Protein AF-A0ABC8UJ49-F1 (afdb_monomer)

Solvent-accessible surface area (backbone atoms only — not comparable to full-atom values): 6609 Å² total; per-residue (Å²): 115,63,68,59,54,50,50,66,50,50,53,55,45,41,36,71,77,65,65,44,86,63,62,79,83,88,86,78,93,83,82,81,67,85,88,61,92,76,86,87,87,86,86,75,95,72,53,74,66,54,50,51,61,66,67,46,89,63,88,58,92,81,52,98,53,86,68,94,71,91,74,73,57,58,84,63,100,62,86,76,73,79,80,84,68,80,78,81,83,79,130

Structure (mmCIF, N/CA/C/O backbone):
data_AF-A0ABC8UJ49-F1
#
_entry.id   AF-A0AB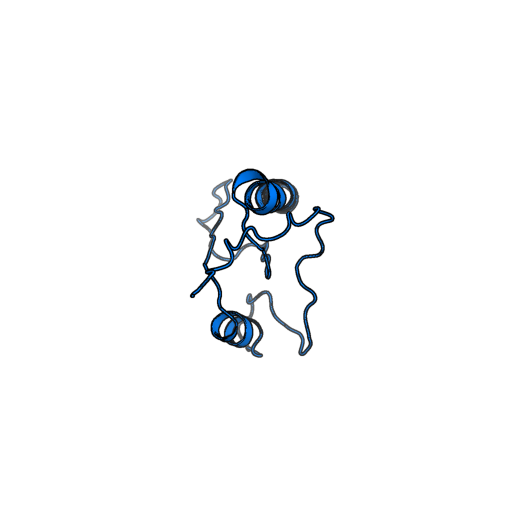C8UJ49-F1
#
loop_
_atom_site.group_PDB
_atom_site.id
_atom_site.type_symbol
_atom_site.label_atom_id
_atom_site.label_alt_id
_atom_site.label_comp_id
_atom_site.label_asym_id
_atom_site.label_entity_id
_atom_site.label_seq_id
_atom_site.pdbx_PDB_ins_code
_atom_site.Cartn_x
_atom_site.Cartn_y
_atom_site.Cartn_z
_atom_site.occupancy
_atom_site.B_iso_or_equiv
_atom_site.auth_seq_id
_atom_site.auth_comp_id
_atom_site.auth_asym_id
_atom_site.auth_atom_id
_atom_site.pdbx_PDB_model_num
ATOM 1 N N . MET A 1 1 ? 8.226 2.195 13.368 1.00 82.44 1 MET A N 1
ATOM 2 C CA . MET A 1 1 ? 7.146 1.537 14.152 1.00 82.44 1 MET A CA 1
ATOM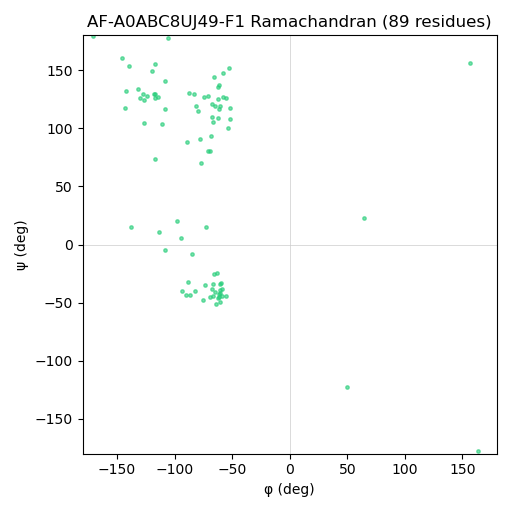 3 C C . MET A 1 1 ? 5.774 2.113 13.787 1.00 82.44 1 MET A C 1
ATOM 5 O O . MET A 1 1 ? 4.806 1.385 13.607 1.00 82.44 1 MET A O 1
ATOM 9 N N . GLU A 1 2 ? 5.727 3.421 13.600 1.00 94.69 2 GLU A N 1
ATOM 10 C CA . GLU A 1 2 ? 4.615 4.303 13.266 1.00 94.69 2 GLU A CA 1
ATOM 11 C C . GLU A 1 2 ? 3.875 3.877 11.993 1.00 94.69 2 GLU A C 1
ATOM 13 O O . GLU A 1 2 ? 2.652 3.803 12.006 1.00 94.69 2 GLU A O 1
ATOM 18 N N . LEU A 1 3 ? 4.593 3.504 10.925 1.00 92.31 3 LEU A N 1
ATOM 19 C CA . LEU A 1 3 ? 3.971 3.034 9.678 1.00 92.31 3 LEU A CA 1
ATOM 20 C C . LEU A 1 3 ? 3.121 1.768 9.873 1.00 92.31 3 LEU A C 1
ATOM 22 O O . LEU A 1 3 ? 2.078 1.626 9.242 1.00 92.31 3 LEU A O 1
ATOM 26 N N . MET A 1 4 ? 3.523 0.867 10.777 1.00 90.44 4 MET A N 1
ATOM 27 C CA . MET A 1 4 ? 2.739 -0.335 11.083 1.00 90.44 4 MET A CA 1
ATOM 28 C C . MET A 1 4 ? 1.491 -0.005 11.902 1.00 90.44 4 MET A C 1
ATOM 30 O O . MET A 1 4 ? 0.447 -0.613 11.688 1.00 90.44 4 MET A O 1
ATOM 34 N N . ILE A 1 5 ? 1.572 0.984 12.797 1.00 93.81 5 ILE A N 1
ATOM 35 C CA . ILE A 1 5 ? 0.412 1.490 13.543 1.00 93.81 5 ILE A CA 1
ATOM 36 C C . ILE A 1 5 ? -0.569 2.176 12.583 1.00 93.81 5 ILE A C 1
ATOM 38 O O . ILE A 1 5 ? -1.770 1.921 12.651 1.00 93.81 5 ILE A O 1
ATOM 42 N N . ALA A 1 6 ? -0.062 3.007 11.667 1.00 94.06 6 ALA A N 1
ATOM 43 C CA . ALA A 1 6 ? -0.867 3.678 10.652 1.00 94.06 6 ALA A CA 1
ATOM 44 C C . ALA A 1 6 ? -1.576 2.663 9.743 1.00 94.06 6 ALA A C 1
ATOM 46 O O . ALA A 1 6 ? -2.796 2.723 9.610 1.00 94.06 6 ALA A O 1
ATOM 47 N N . ALA A 1 7 ? -0.851 1.678 9.201 1.00 92.19 7 ALA A N 1
ATOM 48 C CA . ALA A 1 7 ? -1.437 0.607 8.394 1.00 92.19 7 ALA A CA 1
ATOM 49 C C . ALA A 1 7 ? -2.459 -0.228 9.189 1.00 92.19 7 ALA A C 1
ATOM 51 O O . ALA A 1 7 ? -3.547 -0.514 8.691 1.00 92.19 7 ALA A O 1
ATOM 52 N N . GLY A 1 8 ? -2.140 -0.563 10.445 1.00 91.00 8 GLY A N 1
ATOM 53 C CA . GLY A 1 8 ? -3.018 -1.317 11.340 1.00 91.00 8 GLY A CA 1
ATOM 54 C C . GLY A 1 8 ? -4.327 -0.603 11.685 1.00 91.00 8 GLY A C 1
ATOM 55 O O . GLY A 1 8 ? -5.305 -1.276 11.990 1.00 91.00 8 GLY A O 1
ATOM 56 N N . LYS A 1 9 ? -4.375 0.734 11.604 1.00 94.06 9 LYS A N 1
ATOM 57 C CA . LYS A 1 9 ? -5.615 1.518 11.743 1.00 94.06 9 LYS A CA 1
ATOM 58 C C . LYS A 1 9 ? -6.323 1.753 10.410 1.00 94.06 9 LYS A C 1
ATOM 60 O O . LYS A 1 9 ? -7.537 1.598 10.338 1.00 94.06 9 LYS A O 1
ATOM 65 N N . ALA A 1 10 ? -5.576 2.100 9.366 1.00 93.81 10 ALA A N 1
ATOM 66 C CA . ALA A 1 10 ? -6.143 2.462 8.072 1.00 93.81 10 ALA A CA 1
ATOM 67 C C . ALA A 1 10 ? -6.874 1.289 7.405 1.00 93.81 10 ALA A C 1
ATOM 69 O O . ALA A 1 10 ? -7.952 1.479 6.851 1.00 93.81 10 ALA A O 1
ATOM 70 N N . VAL A 1 11 ? -6.327 0.068 7.478 1.00 92.25 11 VAL A N 1
ATOM 71 C CA . VAL A 1 11 ? -6.942 -1.098 6.822 1.00 92.25 11 VAL A CA 1
ATOM 72 C C . VAL A 1 11 ? -8.319 -1.437 7.418 1.00 92.25 11 VAL A C 1
ATOM 74 O O . VAL A 1 11 ? -9.274 -1.497 6.643 1.00 92.25 11 VAL A O 1
ATOM 77 N N . PRO A 1 12 ? -8.492 -1.574 8.751 1.00 91.94 12 PRO A N 1
ATOM 78 C CA . PRO A 1 12 ? -9.818 -1.766 9.337 1.00 91.94 12 PRO A CA 1
ATOM 79 C C . PRO A 1 12 ? -10.804 -0.637 9.035 1.00 91.94 12 PRO A C 1
ATOM 81 O O . PRO A 1 12 ? -11.967 -0.928 8.785 1.00 91.94 12 PRO A O 1
ATOM 84 N N . GLN A 1 13 ? -10.367 0.628 9.016 1.00 93.44 13 GLN A N 1
ATOM 85 C CA . GLN A 1 13 ? -11.244 1.752 8.656 1.00 93.44 13 GLN A CA 1
ATOM 86 C C . GLN A 1 13 ? -11.747 1.632 7.212 1.00 93.44 13 GLN A C 1
ATOM 88 O O . GLN A 1 13 ? -12.946 1.732 6.961 1.00 93.44 13 GLN A O 1
ATOM 93 N N . LEU A 1 14 ? -10.860 1.319 6.261 1.00 91.88 14 LEU A N 1
ATOM 94 C CA . LEU A 1 14 ? -11.242 1.072 4.866 1.00 91.88 14 LEU A CA 1
ATOM 95 C C . LEU A 1 14 ? -12.218 -0.108 4.730 1.00 91.88 14 LEU A C 1
ATOM 97 O O . LEU A 1 14 ? -13.163 -0.037 3.947 1.00 91.88 14 LEU A O 1
ATOM 101 N N . GLN A 1 15 ? -12.023 -1.175 5.504 1.00 90.62 15 GLN A N 1
ATOM 102 C CA . GLN A 1 15 ? -12.876 -2.362 5.438 1.00 90.62 15 GLN A CA 1
ATOM 103 C C . GLN A 1 15 ? -14.243 -2.160 6.107 1.00 90.62 15 GLN A C 1
ATOM 105 O O . GLN A 1 15 ? -15.264 -2.511 5.522 1.00 90.62 15 GLN A O 1
ATOM 110 N N . LEU A 1 16 ? -14.275 -1.610 7.323 1.00 90.25 16 LEU A N 1
ATOM 111 C CA . LEU A 1 16 ? -15.483 -1.521 8.150 1.00 90.25 16 LEU A CA 1
ATOM 112 C C . LEU A 1 16 ? -16.312 -0.272 7.858 1.00 90.25 16 LEU A C 1
ATOM 114 O O . LEU A 1 16 ? -17.534 -0.360 7.776 1.00 90.25 16 LEU A O 1
ATOM 118 N N . GLU A 1 17 ? -15.665 0.883 7.711 1.00 92.75 17 GLU A N 1
ATOM 119 C CA . GLU A 1 17 ? -16.362 2.167 7.553 1.00 92.75 17 GLU A CA 1
ATOM 120 C C . GLU A 1 17 ? -16.662 2.463 6.081 1.00 92.75 17 GLU A C 1
ATOM 122 O O . GLU A 1 17 ? -17.689 3.060 5.761 1.00 92.75 17 GLU A O 1
ATOM 127 N N . HIS A 1 18 ? -15.791 2.008 5.173 1.00 90.75 18 HIS A N 1
ATOM 128 C CA . HIS A 1 18 ? -15.929 2.245 3.734 1.00 90.75 18 HIS A CA 1
ATOM 129 C C . HIS A 1 18 ? -16.332 1.001 2.927 1.00 90.75 18 HIS A C 1
ATOM 131 O O . HIS A 1 18 ? -16.571 1.117 1.725 1.00 90.75 18 HIS A O 1
ATOM 137 N N . GLY A 1 19 ? -16.429 -0.179 3.554 1.00 88.69 19 GLY A N 1
ATOM 138 C CA . GLY A 1 19 ? -16.874 -1.412 2.893 1.00 88.69 19 GLY A CA 1
ATOM 139 C C . GLY A 1 19 ? -15.937 -1.910 1.786 1.00 88.69 19 GLY A C 1
ATOM 140 O O . GLY A 1 19 ? -16.383 -2.606 0.873 1.00 88.69 19 GLY A O 1
ATOM 141 N N . LEU A 1 20 ? -14.656 -1.529 1.817 1.00 89.44 20 LEU A N 1
ATOM 142 C CA . LEU A 1 20 ? -13.689 -1.880 0.778 1.00 89.44 20 LEU A CA 1
ATOM 143 C C . LEU A 1 20 ? -13.029 -3.229 1.075 1.00 89.44 20 LEU A C 1
ATOM 145 O O . LEU A 1 20 ? -12.484 -3.449 2.155 1.00 89.44 20 LEU A O 1
ATOM 149 N N . ALA A 1 21 ? -13.006 -4.120 0.084 1.00 89.38 21 ALA A N 1
ATOM 150 C CA . ALA A 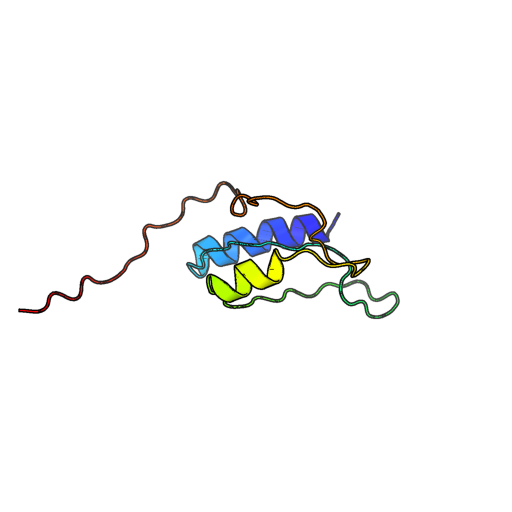1 21 ? -12.159 -5.307 0.127 1.00 89.38 21 ALA A CA 1
ATOM 151 C C . ALA A 1 21 ? -10.697 -4.900 -0.123 1.00 89.38 21 ALA A C 1
ATOM 153 O O . ALA A 1 21 ? -10.396 -4.212 -1.096 1.00 89.38 21 ALA A O 1
ATOM 154 N N . VAL A 1 22 ? -9.793 -5.301 0.774 1.00 88.81 22 VAL A N 1
ATOM 155 C CA . VAL A 1 22 ? -8.366 -4.958 0.701 1.00 88.81 22 VAL A CA 1
ATOM 156 C C . VAL A 1 22 ? -7.561 -6.216 0.381 1.00 88.81 22 VAL A C 1
ATOM 158 O O . VAL A 1 22 ? -7.323 -7.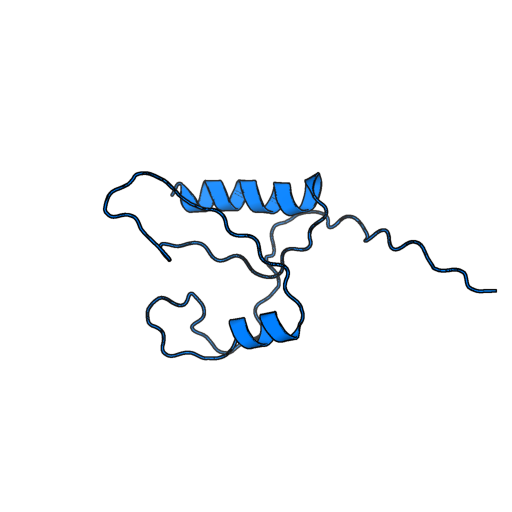048 1.255 1.00 88.81 22 VAL A O 1
ATOM 161 N N . ASP A 1 23 ? -7.122 -6.348 -0.871 1.00 88.88 23 ASP A N 1
ATOM 162 C CA . ASP A 1 23 ? -6.365 -7.518 -1.344 1.00 88.88 23 ASP A CA 1
ATOM 163 C C . ASP A 1 23 ? -4.867 -7.448 -1.024 1.00 88.88 23 ASP A C 1
ATOM 165 O O . ASP A 1 23 ? -4.232 -8.447 -0.663 1.00 88.88 23 ASP A O 1
ATOM 169 N N . ARG A 1 24 ? -4.281 -6.254 -1.170 1.00 87.19 24 ARG A N 1
ATOM 170 C CA . ARG A 1 24 ? -2.840 -6.006 -1.044 1.00 87.19 24 ARG A CA 1
ATOM 171 C C . ARG A 1 24 ? -2.597 -4.802 -0.140 1.00 87.19 24 ARG A C 1
ATOM 173 O O . ARG A 1 24 ? -3.225 -3.761 -0.294 1.00 87.19 24 ARG A O 1
ATOM 180 N N . VAL A 1 25 ? -1.652 -4.952 0.786 1.00 90.31 25 VAL A N 1
ATOM 181 C CA . VAL A 1 25 ? -1.165 -3.873 1.652 1.00 90.31 25 VAL A CA 1
ATOM 182 C C . VAL A 1 25 ? 0.349 -3.823 1.523 1.00 90.31 25 VAL A C 1
ATOM 184 O O . VAL A 1 25 ? 1.031 -4.825 1.752 1.00 90.31 25 VAL A O 1
ATOM 187 N N . TYR A 1 26 ? 0.863 -2.654 1.156 1.00 90.62 26 TYR A N 1
ATOM 188 C CA . TYR A 1 26 ? 2.289 -2.380 1.068 1.00 90.62 26 TYR A CA 1
ATOM 189 C C . TYR A 1 26 ? 2.644 -1.297 2.080 1.00 90.62 26 TYR A C 1
ATOM 191 O O . TYR A 1 26 ? 2.061 -0.216 2.068 1.00 90.62 26 TYR A O 1
ATOM 199 N N . THR A 1 27 ? 3.620 -1.586 2.936 1.00 90.62 27 THR A N 1
ATOM 200 C CA . THR A 1 27 ? 4.089 -0.658 3.967 1.00 90.62 27 THR A CA 1
ATOM 201 C C . THR A 1 27 ? 5.602 -0.568 3.883 1.00 90.62 27 THR A 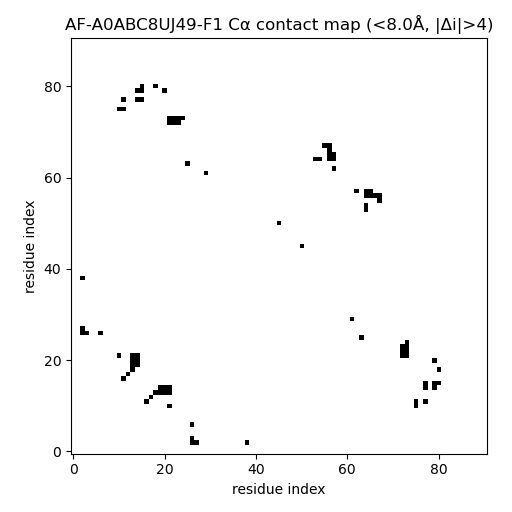C 1
ATOM 203 O O . THR A 1 27 ? 6.283 -1.591 3.921 1.00 90.62 27 THR A O 1
ATOM 206 N N . GLY A 1 28 ? 6.129 0.647 3.764 1.00 90.38 28 GLY A N 1
ATOM 207 C CA . GLY A 1 28 ? 7.559 0.890 3.623 1.00 90.38 28 GLY A CA 1
ATOM 208 C C . GLY A 1 28 ? 7.852 2.295 3.110 1.00 90.38 28 GLY A C 1
ATOM 209 O O . GLY A 1 28 ? 6.943 3.099 2.899 1.00 90.38 28 GLY A O 1
ATOM 210 N N . SER A 1 29 ? 9.133 2.579 2.902 1.00 91.00 29 SER A N 1
ATOM 211 C CA . SER A 1 29 ? 9.603 3.846 2.342 1.00 91.00 29 SER A CA 1
ATOM 212 C C . SER A 1 29 ? 9.656 3.752 0.818 1.00 91.00 29 SER A C 1
ATOM 214 O O . SER A 1 29 ? 10.677 3.365 0.258 1.00 91.00 29 SER A O 1
ATOM 216 N N . PHE A 1 30 ? 8.544 4.070 0.152 1.00 91.25 30 PHE A N 1
ATOM 217 C CA . PHE A 1 30 ? 8.445 4.009 -1.315 1.00 91.25 30 PHE A CA 1
ATOM 218 C C . PHE A 1 30 ? 8.761 5.346 -1.996 1.00 91.25 30 PHE A C 1
ATOM 220 O O . PHE A 1 30 ? 9.427 5.373 -3.025 1.00 91.25 30 PHE A O 1
ATOM 227 N N . MET A 1 31 ? 8.301 6.455 -1.413 1.00 91.44 31 MET A N 1
ATOM 228 C CA . MET A 1 31 ? 8.551 7.815 -1.892 1.00 91.44 31 MET A CA 1
ATOM 229 C C . MET A 1 31 ? 8.733 8.725 -0.675 1.00 91.44 31 MET A C 1
ATOM 231 O O . MET A 1 31 ? 7.824 8.839 0.146 1.00 91.44 31 MET A O 1
ATOM 235 N N . THR A 1 32 ? 9.918 9.318 -0.524 1.00 92.25 32 THR A N 1
ATOM 236 C CA . THR A 1 32 ? 10.298 10.114 0.654 1.00 92.25 32 THR A CA 1
ATOM 237 C C . THR A 1 32 ? 10.579 11.569 0.281 1.00 92.25 32 THR A C 1
ATOM 239 O O . THR A 1 32 ? 10.940 11.873 -0.855 1.00 92.25 32 THR A O 1
ATOM 242 N N . SER A 1 33 ? 10.430 12.470 1.254 1.00 92.56 33 SER A N 1
ATOM 243 C CA . SER A 1 33 ? 10.730 13.901 1.119 1.00 92.56 33 SER A CA 1
ATOM 244 C C . SER A 1 33 ? 11.864 14.275 2.071 1.00 92.56 33 SER A C 1
ATOM 246 O O . SER A 1 33 ? 11.623 14.894 3.107 1.00 92.56 33 SER A O 1
ATOM 248 N N . LEU A 1 34 ? 13.090 13.860 1.732 1.00 91.75 34 LEU A N 1
ATOM 249 C CA . LEU A 1 34 ? 14.275 14.002 2.593 1.00 91.75 34 LEU A CA 1
ATOM 250 C C . LEU A 1 34 ? 13.977 13.486 4.017 1.00 91.75 34 LEU A C 1
ATOM 252 O O . LEU A 1 34 ? 13.533 12.348 4.166 1.00 91.75 34 LEU A O 1
ATOM 256 N N . ASP A 1 35 ? 14.158 14.337 5.028 1.00 89.62 35 ASP A N 1
ATOM 257 C CA . ASP A 1 35 ? 14.012 14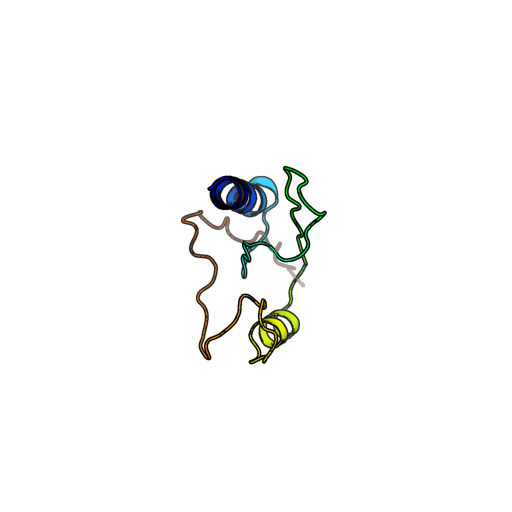.020 6.452 1.00 89.62 35 ASP A CA 1
ATOM 258 C C . ASP A 1 35 ? 12.643 14.427 7.031 1.00 89.62 35 ASP A C 1
ATOM 260 O O . ASP A 1 35 ? 12.492 14.607 8.242 1.00 89.62 35 ASP A O 1
ATOM 264 N N . MET A 1 36 ? 11.623 14.617 6.186 1.00 92.44 36 MET A N 1
ATOM 265 C CA . MET A 1 36 ? 10.281 14.960 6.658 1.00 92.44 36 MET A CA 1
ATOM 266 C C . MET A 1 36 ? 9.702 13.847 7.546 1.00 92.44 36 MET A C 1
ATOM 268 O O . MET A 1 36 ? 9.539 12.705 7.117 1.00 92.44 36 MET A O 1
ATOM 272 N N . ALA A 1 37 ? 9.285 14.209 8.761 1.00 90.88 37 ALA A N 1
ATOM 273 C CA . ALA A 1 37 ? 8.524 13.329 9.639 1.00 90.88 37 ALA A CA 1
ATOM 274 C C . ALA A 1 37 ? 7.052 13.273 9.194 1.00 90.88 37 ALA A C 1
ATOM 276 O O . ALA A 1 37 ? 6.224 14.080 9.615 1.00 90.88 37 ALA A O 1
ATOM 277 N N . GLY A 1 38 ? 6.721 12.320 8.324 1.00 92.56 38 GLY A N 1
ATOM 278 C CA . GLY A 1 38 ? 5.350 12.092 7.878 1.00 92.56 38 GLY A CA 1
ATOM 279 C C . GLY A 1 38 ? 5.195 10.816 7.061 1.00 92.56 38 GLY A C 1
ATOM 280 O O . GLY A 1 38 ? 6.153 10.083 6.824 1.00 92.56 38 GLY A O 1
ATOM 281 N N . PHE A 1 39 ? 3.965 10.544 6.639 1.00 94.69 39 PHE A N 1
ATOM 282 C CA . PHE A 1 39 ? 3.634 9.422 5.767 1.00 94.69 39 PHE A CA 1
ATOM 283 C C . PHE A 1 39 ? 2.489 9.809 4.832 1.00 94.69 39 PHE A C 1
ATOM 285 O O . PHE A 1 39 ? 1.735 10.743 5.103 1.00 94.69 39 PHE A O 1
ATOM 292 N N . SER A 1 40 ? 2.344 9.067 3.740 1.00 95.12 40 SER A N 1
ATOM 293 C CA . SER A 1 40 ? 1.198 9.153 2.841 1.00 95.12 40 SER A CA 1
ATOM 294 C C . SER A 1 40 ? 0.487 7.802 2.782 1.00 95.12 40 SER A C 1
ATOM 296 O O . SER A 1 40 ? 1.102 6.749 2.952 1.00 95.12 40 SER A O 1
ATOM 298 N N . ILE A 1 41 ? -0.827 7.834 2.561 1.00 94.31 41 ILE A N 1
ATOM 299 C CA . ILE A 1 41 ? -1.637 6.644 2.287 1.00 94.31 41 ILE A CA 1
ATOM 300 C C . ILE A 1 41 ? -2.153 6.779 0.860 1.00 94.31 41 ILE A C 1
ATOM 302 O O . ILE A 1 41 ? -2.746 7.794 0.507 1.00 94.31 41 ILE A O 1
ATOM 306 N N . SER A 1 42 ? -1.918 5.753 0.047 1.00 94.50 42 SER A N 1
ATOM 307 C CA . SER A 1 42 ? -2.437 5.659 -1.317 1.00 94.50 42 SER A CA 1
ATOM 308 C C . SER A 1 42 ? -3.376 4.465 -1.412 1.00 94.50 42 SER A C 1
ATOM 310 O O . SER A 1 42 ? -3.015 3.362 -1.004 1.00 94.50 42 SER A O 1
ATOM 312 N N . VAL A 1 43 ? -4.573 4.686 -1.952 1.00 93.94 43 VAL A N 1
ATOM 313 C CA . VAL A 1 43 ? -5.582 3.645 -2.181 1.00 93.94 43 VAL A CA 1
ATOM 314 C C . VAL A 1 43 ? -5.844 3.563 -3.679 1.00 93.94 43 VAL A C 1
ATOM 316 O O . VAL A 1 43 ? -6.090 4.581 -4.323 1.00 93.94 43 VAL A O 1
ATOM 319 N N . MET A 1 44 ? -5.787 2.355 -4.236 1.00 94.31 44 MET A N 1
ATOM 320 C CA . MET A 1 44 ? -6.004 2.105 -5.659 1.00 94.31 44 MET A CA 1
ATOM 321 C C . MET A 1 44 ? -7.065 1.023 -5.826 1.00 94.31 44 MET A C 1
ATOM 323 O O . MET A 1 44 ? -6.952 -0.052 -5.240 1.00 94.31 44 MET A O 1
ATOM 327 N N . LYS A 1 45 ? -8.077 1.292 -6.656 1.00 93.81 45 LYS A N 1
ATOM 328 C CA . LYS A 1 45 ? -8.998 0.249 -7.110 1.00 93.81 45 LYS A CA 1
ATOM 329 C C . LYS A 1 45 ? -8.207 -0.749 -7.955 1.00 93.81 45 LYS A C 1
ATOM 331 O O . LYS A 1 45 ? -7.664 -0.372 -8.989 1.00 93.81 45 LYS A O 1
ATOM 336 N N . ALA A 1 46 ? -8.172 -2.000 -7.520 1.00 90.00 46 ALA A N 1
ATOM 337 C CA . ALA A 1 46 ? -7.532 -3.081 -8.250 1.00 90.00 46 ALA A CA 1
ATOM 338 C C . ALA A 1 46 ? -8.590 -4.021 -8.834 1.00 90.00 46 ALA A C 1
ATOM 340 O O . ALA A 1 46 ? -9.603 -4.312 -8.198 1.00 90.00 46 ALA A O 1
ATOM 341 N N . ASP A 1 47 ? -8.345 -4.483 -10.053 1.00 91.75 47 ASP A N 1
ATOM 342 C CA . ASP A 1 47 ? -8.988 -5.662 -10.615 1.00 91.75 47 ASP A CA 1
ATOM 343 C C . ASP A 1 47 ? -7.992 -6.832 -10.629 1.00 91.75 47 ASP A C 1
ATOM 345 O O . ASP A 1 47 ? -6.826 -6.696 -10.245 1.00 91.75 47 ASP A O 1
ATOM 349 N N . GLN A 1 48 ? -8.445 -8.000 -11.080 1.00 89.19 48 GLN A N 1
ATOM 350 C CA . GLN A 1 48 ? -7.602 -9.192 -11.118 1.00 89.19 48 GLN A CA 1
ATOM 351 C C . GLN A 1 48 ? -6.350 -9.007 -11.993 1.00 89.19 48 GLN A C 1
ATOM 353 O O . GLN A 1 48 ? -5.298 -9.554 -11.660 1.00 89.19 48 GLN A O 1
ATOM 358 N N . THR A 1 49 ? -6.451 -8.229 -13.073 1.00 93.06 49 THR A N 1
ATOM 359 C CA . THR A 1 49 ? -5.351 -7.948 -14.007 1.00 93.06 49 THR A CA 1
ATOM 360 C C . THR A 1 49 ? -4.284 -7.080 -13.345 1.00 93.06 49 THR A C 1
ATOM 362 O O . THR A 1 49 ? -3.094 -7.381 -13.422 1.00 93.06 49 THR A O 1
ATOM 365 N N . ILE A 1 50 ? -4.698 -6.030 -12.633 1.00 92.12 50 ILE A N 1
ATOM 366 C CA . ILE A 1 50 ? -3.804 -5.163 -11.862 1.00 92.12 50 ILE A CA 1
ATOM 367 C C . ILE A 1 50 ? -3.102 -5.972 -10.773 1.00 92.12 50 ILE A C 1
ATOM 369 O O . ILE A 1 50 ? -1.889 -5.852 -10.626 1.00 92.12 50 ILE A O 1
ATOM 373 N N . LEU A 1 51 ? -3.828 -6.826 -10.046 1.00 89.38 51 LEU A N 1
ATOM 374 C CA . LEU A 1 51 ? -3.226 -7.692 -9.027 1.00 89.38 51 LEU A CA 1
ATOM 375 C C . LEU A 1 51 ? -2.158 -8.615 -9.633 1.00 89.38 51 LEU A C 1
ATOM 377 O O . LEU A 1 51 ? -1.059 -8.697 -9.094 1.00 89.38 51 LEU A O 1
ATOM 381 N N . GLN A 1 52 ? -2.435 -9.226 -10.789 1.00 89.12 52 GLN A N 1
ATOM 382 C CA . GLN A 1 52 ? -1.457 -10.054 -11.504 1.00 89.12 52 GLN A CA 1
ATOM 383 C C . GLN A 1 52 ? -0.205 -9.266 -11.906 1.00 89.12 52 GLN A C 1
ATOM 385 O O . GLN A 1 52 ? 0.904 -9.766 -11.741 1.00 89.12 52 GLN A O 1
ATOM 390 N N . HIS A 1 53 ? -0.357 -8.032 -12.393 1.00 89.62 53 HIS A N 1
ATOM 391 C CA . HIS A 1 53 ? 0.788 -7.183 -12.725 1.00 89.62 53 HIS A CA 1
ATOM 392 C C . HIS A 1 53 ? 1.590 -6.756 -11.491 1.00 89.62 53 HIS A C 1
ATOM 394 O O . HIS A 1 53 ? 2.815 -6.701 -11.556 1.00 89.62 53 HIS A O 1
ATOM 400 N N . LEU A 1 54 ? 0.925 -6.468 -10.368 1.00 89.50 54 LEU A N 1
ATOM 401 C CA . LEU A 1 54 ? 1.598 -6.117 -9.114 1.00 89.50 54 LEU A CA 1
ATOM 402 C C . LEU A 1 54 ? 2.391 -7.296 -8.533 1.00 89.50 54 LEU A C 1
ATOM 404 O O . LEU A 1 54 ? 3.444 -7.084 -7.927 1.00 89.50 54 LEU A O 1
ATOM 408 N N . ASP A 1 55 ? 1.888 -8.517 -8.719 1.00 87.12 55 ASP A N 1
ATOM 409 C CA . ASP A 1 55 ? 2.511 -9.753 -8.244 1.00 87.12 55 ASP A CA 1
ATOM 410 C C . ASP A 1 55 ? 3.576 -10.315 -9.205 1.00 87.12 55 ASP A C 1
ATOM 412 O O . ASP A 1 55 ? 4.283 -11.258 -8.850 1.00 87.12 55 ASP A O 1
ATOM 416 N N . ALA A 1 56 ? 3.708 -9.753 -10.410 1.00 88.38 56 ALA A N 1
ATOM 417 C CA . ALA A 1 56 ? 4.660 -10.229 -11.405 1.00 88.38 56 ALA A CA 1
ATOM 418 C C . ALA A 1 56 ? 6.118 -10.026 -10.937 1.00 88.38 56 ALA A C 1
ATOM 420 O O . ALA A 1 56 ? 6.439 -9.010 -10.307 1.00 88.38 56 ALA A O 1
ATOM 421 N N . PRO A 1 57 ? 7.032 -10.959 -11.264 1.00 86.19 57 PRO A N 1
ATOM 422 C CA . PRO A 1 57 ? 8.425 -10.861 -10.851 1.00 86.19 57 PRO A CA 1
ATOM 423 C C . PRO A 1 57 ? 9.089 -9.617 -11.448 1.00 86.19 57 PRO A C 1
ATOM 425 O O . PRO A 1 57 ? 8.972 -9.328 -12.641 1.00 86.19 57 PRO A O 1
ATOM 428 N N . THR A 1 58 ? 9.840 -8.894 -10.619 1.00 86.44 58 THR A N 1
ATOM 429 C CA . THR A 1 58 ? 10.559 -7.686 -11.028 1.00 86.44 58 THR A CA 1
ATOM 430 C C . THR A 1 58 ? 11.946 -7.625 -10.404 1.00 86.44 58 THR A C 1
ATOM 432 O O . THR A 1 58 ? 12.204 -8.182 -9.341 1.00 86.44 58 THR A O 1
ATOM 435 N N . LYS A 1 59 ? 12.854 -6.923 -11.082 1.00 88.50 59 LYS A N 1
ATOM 436 C CA . LYS A 1 59 ? 14.216 -6.642 -10.604 1.00 88.50 59 LYS A CA 1
ATOM 437 C C . LYS A 1 59 ? 14.315 -5.290 -9.888 1.00 88.50 59 LYS A C 1
ATOM 439 O O . LYS A 1 59 ? 15.417 -4.844 -9.580 1.00 88.50 59 LYS A O 1
ATOM 444 N N . ALA A 1 60 ? 13.189 -4.607 -9.675 1.00 88.94 60 ALA A N 1
ATOM 445 C CA . ALA A 1 60 ? 13.159 -3.310 -9.015 1.00 88.94 60 ALA A CA 1
ATOM 446 C C . ALA A 1 60 ? 13.559 -3.453 -7.528 1.00 88.94 60 ALA A C 1
ATOM 448 O O . ALA A 1 60 ? 12.880 -4.161 -6.786 1.00 88.94 60 ALA A O 1
ATOM 449 N N . PRO A 1 61 ? 14.625 -2.772 -7.066 1.00 85.19 61 PRO A N 1
ATOM 450 C CA . PRO A 1 61 ? 15.283 -3.070 -5.788 1.00 85.19 61 PRO A CA 1
ATOM 451 C C . PRO A 1 61 ? 14.426 -2.800 -4.544 1.00 85.19 61 PRO A C 1
ATOM 453 O O . PRO A 1 61 ? 14.645 -3.414 -3.507 1.00 85.19 61 PRO A O 1
ATOM 456 N N . TYR A 1 62 ? 13.454 -1.892 -4.643 1.00 87.12 62 TYR A N 1
ATOM 457 C CA . TYR A 1 62 ? 12.578 -1.500 -3.533 1.00 87.12 62 TYR A CA 1
ATOM 458 C C . TYR A 1 62 ? 11.118 -1.900 -3.754 1.00 87.12 62 TYR A C 1
ATOM 460 O O . TYR A 1 62 ? 10.234 -1.465 -3.013 1.00 87.12 62 TYR A O 1
ATOM 468 N N . TRP A 1 63 ? 10.843 -2.724 -4.769 1.00 90.00 63 TRP A N 1
ATOM 469 C CA . TRP A 1 63 ? 9.502 -3.258 -4.942 1.00 90.00 63 TRP A CA 1
ATOM 470 C C . TRP A 1 63 ? 9.230 -4.277 -3.828 1.00 90.00 63 TRP A C 1
ATOM 472 O O . TRP A 1 63 ? 10.026 -5.193 -3.631 1.00 90.00 63 TRP A O 1
ATOM 482 N N . PRO A 1 64 ? 8.118 -4.157 -3.083 1.00 82.06 64 PRO A N 1
ATOM 483 C CA . PRO A 1 64 ? 7.835 -4.994 -1.913 1.00 82.06 64 PRO A CA 1
ATOM 484 C C . PRO A 1 64 ? 7.442 -6.439 -2.278 1.00 82.06 64 PRO A C 1
ATOM 486 O O . PRO A 1 64 ? 6.864 -7.159 -1.458 1.00 82.06 64 PRO A O 1
ATOM 489 N N . VAL A 1 65 ? 7.687 -6.855 -3.521 1.00 69.25 65 VAL A N 1
ATOM 490 C CA . VAL A 1 65 ? 7.241 -8.114 -4.112 1.00 69.25 65 VAL A CA 1
ATOM 491 C C . VAL A 1 65 ? 8.483 -8.798 -4.669 1.00 69.25 65 VAL A C 1
ATOM 493 O O . VAL A 1 65 ? 9.056 -8.351 -5.657 1.00 69.25 65 VAL A O 1
ATOM 496 N N . GLY A 1 66 ? 8.948 -9.823 -3.955 1.00 55.19 66 GLY A N 1
ATOM 497 C CA . GLY A 1 66 ? 10.242 -10.466 -4.200 1.00 55.19 66 GLY A CA 1
ATOM 498 C C . GLY A 1 66 ? 10.223 -11.990 -4.125 1.00 55.19 66 GLY A C 1
ATOM 499 O O . GLY A 1 66 ? 11.287 -12.586 -4.024 1.00 55.19 66 GLY A O 1
ATOM 500 N N . VAL A 1 67 ? 9.053 -12.635 -4.148 1.00 47.91 67 V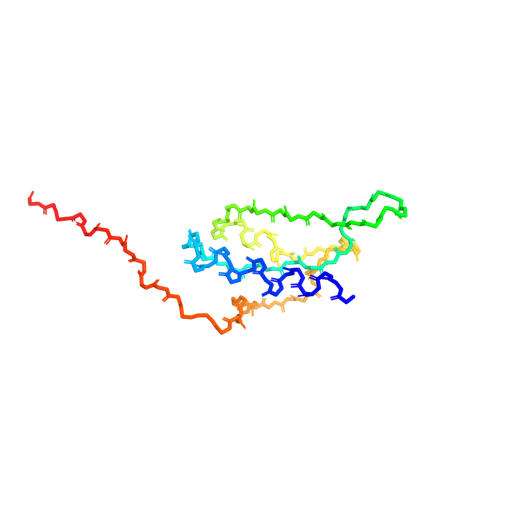AL A N 1
ATOM 501 C CA . VAL A 1 67 ? 8.969 -14.102 -4.182 1.00 47.91 67 VAL A CA 1
ATOM 502 C C . VAL A 1 67 ? 7.820 -14.551 -5.078 1.00 47.91 67 VAL A C 1
ATOM 504 O O . VAL A 1 67 ? 6.706 -14.042 -4.957 1.00 47.91 67 VAL A O 1
ATOM 507 N N . ASP A 1 68 ? 8.099 -15.505 -5.965 1.00 48.97 68 ASP A N 1
ATOM 508 C CA . ASP A 1 68 ? 7.082 -16.234 -6.720 1.00 48.97 68 ASP A CA 1
ATOM 509 C C . ASP A 1 68 ? 6.115 -16.927 -5.742 1.00 48.97 68 ASP A C 1
ATOM 511 O O . ASP A 1 68 ? 6.544 -17.661 -4.848 1.00 48.97 68 ASP A O 1
ATOM 515 N N . GLY A 1 69 ? 4.805 -16.706 -5.884 1.00 53.66 69 GLY A N 1
ATOM 516 C CA . GLY A 1 69 ? 3.803 -17.439 -5.104 1.00 53.66 69 GLY A CA 1
ATOM 517 C C . GLY A 1 69 ? 2.451 -16.745 -4.946 1.00 53.66 69 GLY A C 1
ATOM 518 O O . GLY A 1 69 ? 2.326 -15.524 -5.011 1.00 53.66 69 GLY A O 1
ATOM 519 N N . SER A 1 70 ? 1.414 -17.551 -4.693 1.00 55.03 70 SER A N 1
ATOM 520 C CA . SER A 1 70 ? 0.081 -17.060 -4.330 1.00 55.03 70 SER A CA 1
ATOM 521 C C . SER A 1 70 ? 0.147 -16.378 -2.965 1.00 55.03 70 SER A C 1
ATOM 523 O O . SER A 1 70 ? 0.280 -17.028 -1.925 1.00 55.03 70 SER A O 1
ATOM 525 N N . ARG A 1 71 ? 0.091 -15.045 -2.960 1.00 62.47 71 ARG A N 1
ATOM 526 C CA . ARG A 1 71 ? 0.077 -14.270 -1.721 1.00 62.47 71 ARG A CA 1
ATOM 527 C C . ARG A 1 71 ? -1.349 -14.266 -1.170 1.00 62.47 71 ARG A C 1
ATOM 529 O O . ARG A 1 71 ? -2.243 -13.759 -1.860 1.00 62.47 71 ARG A O 1
ATOM 536 N N . PRO A 1 72 ? -1.578 -14.796 0.046 1.00 57.62 72 PRO A N 1
ATOM 537 C CA . PRO A 1 72 ? -2.902 -14.773 0.641 1.00 57.62 72 PRO A CA 1
ATOM 538 C C . PRO A 1 72 ? -3.381 -13.318 0.754 1.00 57.62 72 PRO A C 1
ATOM 540 O O . PRO A 1 72 ? -2.547 -12.421 0.938 1.00 57.62 72 PRO A O 1
ATOM 543 N N . PRO A 1 73 ? -4.698 -13.069 0.639 1.00 62.78 73 PRO A N 1
ATOM 544 C CA . PRO A 1 73 ? -5.254 -11.747 0.898 1.00 62.78 73 PRO A CA 1
ATOM 545 C C . PRO A 1 73 ? -4.800 -11.278 2.279 1.00 62.78 73 PRO A C 1
ATOM 547 O O . PRO A 1 73 ? -4.524 -12.111 3.152 1.00 62.78 73 PRO A O 1
ATOM 550 N N . ALA A 1 74 ? -4.688 -9.964 2.472 1.00 60.41 74 ALA A N 1
ATOM 551 C CA . ALA A 1 74 ? -4.294 -9.394 3.754 1.00 60.41 74 ALA A CA 1
ATOM 552 C C . ALA A 1 74 ? -5.211 -9.943 4.863 1.00 60.41 74 ALA A C 1
ATOM 554 O O . ALA A 1 74 ? -6.348 -9.506 5.025 1.00 60.41 74 ALA A O 1
ATOM 555 N N . LYS A 1 75 ? -4.727 -10.943 5.614 1.00 50.19 75 LYS A N 1
ATOM 556 C CA . LYS A 1 75 ? -5.445 -11.547 6.739 1.00 50.19 75 LYS A CA 1
ATOM 557 C C . LYS A 1 75 ? -5.350 -10.598 7.925 1.00 50.19 75 LYS A C 1
ATOM 559 O O . LYS A 1 75 ? -4.635 -10.857 8.887 1.00 50.19 75 LYS A O 1
ATOM 564 N N . VAL A 1 76 ? -6.040 -9.471 7.838 1.00 54.84 76 VAL A N 1
ATOM 565 C CA . VAL A 1 76 ? -6.427 -8.731 9.033 1.00 54.84 76 VAL A CA 1
ATOM 566 C C . VAL A 1 76 ? -7.702 -9.416 9.535 1.00 54.84 76 VAL A C 1
ATOM 568 O O . VAL A 1 76 ? -8.580 -9.694 8.717 1.00 54.84 76 VAL A O 1
ATOM 571 N N . PRO A 1 77 ? -7.807 -9.785 10.824 1.00 48.00 77 PRO A N 1
ATOM 572 C CA . PRO A 1 77 ? -8.995 -10.433 11.366 1.00 48.00 77 PRO A CA 1
ATOM 573 C C . PRO A 1 77 ? -10.129 -9.408 11.425 1.00 48.00 77 PRO A C 1
ATOM 575 O O . PRO A 1 77 ? -10.381 -8.795 12.457 1.00 48.00 77 PRO A O 1
ATOM 578 N N . VAL A 1 78 ? -10.782 -9.176 10.294 1.00 51.00 78 VAL A N 1
ATOM 579 C CA . VAL A 1 78 ? -11.942 -8.299 10.197 1.00 51.00 78 VAL A CA 1
ATOM 580 C C . VAL A 1 78 ? -13.074 -9.119 9.590 1.00 51.00 78 VAL A C 1
ATOM 582 O O . VAL A 1 78 ? -12.862 -9.757 8.554 1.00 51.00 78 VAL A O 1
ATOM 585 N N . PRO A 1 79 ? -14.264 -9.158 10.219 1.00 46.59 79 PRO A N 1
ATOM 586 C CA . PRO A 1 79 ? -15.430 -9.767 9.606 1.00 46.59 79 PRO A CA 1
ATOM 587 C C . PRO A 1 79 ? -15.737 -8.960 8.349 1.00 46.59 79 PRO A C 1
ATOM 589 O O . PRO A 1 79 ? -16.138 -7.803 8.437 1.00 46.59 79 PRO A O 1
ATOM 592 N N . VAL A 1 80 ? -15.495 -9.547 7.180 1.00 50.69 80 VAL A N 1
ATOM 593 C CA . VAL A 1 80 ? -15.960 -8.983 5.914 1.00 50.69 80 VAL A CA 1
ATOM 594 C C . VAL A 1 80 ? -17.490 -8.944 6.012 1.00 50.69 80 VAL A C 1
ATOM 596 O O . VAL A 1 80 ? -18.092 -10.013 6.169 1.00 50.69 80 VAL A O 1
ATOM 599 N N . PRO A 1 81 ? -18.146 -7.768 5.980 1.00 50.38 81 PRO A N 1
ATOM 600 C CA . PRO A 1 81 ? -19.594 -7.738 5.865 1.00 50.38 81 PRO A CA 1
ATOM 601 C C . PRO A 1 81 ? -19.960 -8.406 4.534 1.00 50.38 81 PRO A C 1
ATOM 603 O O . PRO A 1 81 ? -19.277 -8.157 3.535 1.00 50.38 81 PRO A O 1
ATOM 606 N N . PRO A 1 82 ? -20.992 -9.267 4.487 1.00 53.12 82 PRO A N 1
ATOM 607 C CA . PRO A 1 82 ? -21.416 -9.866 3.233 1.00 53.12 82 PRO A CA 1
ATOM 608 C C . PRO A 1 82 ? -21.712 -8.736 2.250 1.00 53.12 82 PRO A C 1
ATOM 610 O O . PRO A 1 82 ? -22.456 -7.806 2.561 1.00 53.12 82 PRO A O 1
ATOM 613 N N . SER A 1 83 ? -21.078 -8.797 1.085 1.00 53.91 83 SER A N 1
ATOM 614 C CA . SER A 1 83 ? -21.299 -7.872 -0.013 1.00 53.91 83 SER A CA 1
ATOM 615 C C . SER A 1 83 ? -22.799 -7.793 -0.305 1.00 53.91 83 SER A C 1
ATOM 617 O O . SER A 1 83 ? -23.393 -8.726 -0.843 1.00 53.91 83 SER A O 1
ATOM 619 N N . CYS A 1 84 ? -23.426 -6.671 0.056 1.00 37.16 84 CYS A N 1
ATOM 620 C CA . CYS A 1 84 ? -24.776 -6.331 -0.379 1.00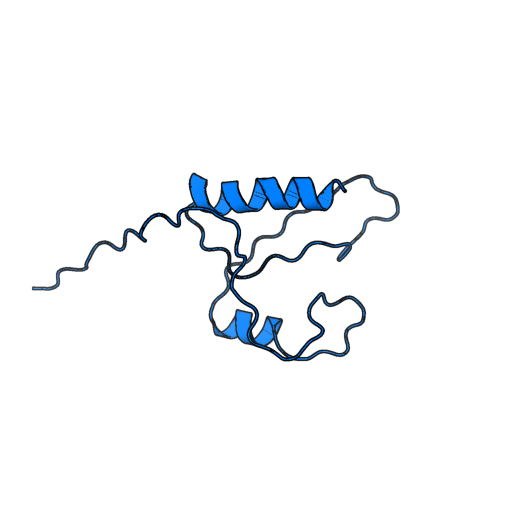 37.16 84 CYS A CA 1
ATOM 621 C C . CYS A 1 84 ? -24.736 -6.021 -1.879 1.00 37.16 84 CYS A C 1
ATOM 623 O O . CYS A 1 84 ? -24.699 -4.866 -2.294 1.00 37.16 84 CYS A O 1
ATOM 625 N N . LEU A 1 85 ? -24.726 -7.066 -2.704 1.00 42.78 85 LEU A N 1
ATOM 626 C CA . LEU A 1 85 ? -25.205 -6.967 -4.073 1.00 42.78 85 LEU A CA 1
ATOM 627 C C . LEU A 1 85 ? -26.736 -7.043 -4.005 1.00 42.78 85 LEU A C 1
ATOM 629 O O . LEU A 1 85 ? -27.254 -8.089 -3.604 1.00 42.78 85 LEU A O 1
ATOM 633 N N . PRO A 1 86 ? -27.492 -5.991 -4.371 1.00 40.50 86 PRO A N 1
ATOM 634 C CA . PRO A 1 86 ? -28.902 -6.186 -4.655 1.00 40.50 86 PRO A CA 1
ATOM 635 C C . PRO A 1 86 ? -28.987 -7.167 -5.828 1.00 40.50 86 PRO A C 1
ATOM 637 O O . PRO A 1 86 ? -28.439 -6.911 -6.903 1.00 40.50 86 PRO A O 1
ATOM 640 N N . LYS A 1 87 ? -29.625 -8.322 -5.602 1.00 37.28 87 LYS A N 1
ATOM 641 C CA . LYS A 1 87 ? -30.030 -9.223 -6.682 1.00 37.28 87 LYS A CA 1
ATOM 642 C C . LYS A 1 87 ? -30.817 -8.383 -7.685 1.00 37.28 87 LYS A C 1
ATOM 644 O O . LYS A 1 87 ? -31.847 -7.811 -7.344 1.00 37.28 87 LYS A O 1
ATOM 649 N N . ARG A 1 88 ? -30.302 -8.275 -8.908 1.00 42.66 88 ARG A N 1
ATOM 650 C CA . ARG A 1 88 ? -31.122 -7.903 -10.057 1.00 42.66 88 ARG A CA 1
ATOM 651 C C . ARG A 1 88 ? -32.059 -9.083 -10.287 1.00 42.66 88 ARG A C 1
ATOM 653 O O . ARG A 1 88 ? -31.661 -10.071 -10.894 1.00 42.66 88 ARG A O 1
ATOM 660 N N . ASP A 1 89 ? -33.246 -9.003 -9.702 1.00 46.88 89 ASP A N 1
ATOM 661 C CA . ASP A 1 89 ? -34.385 -9.787 -10.154 1.00 46.88 89 ASP A CA 1
ATOM 662 C C . ASP A 1 89 ? -34.755 -9.241 -11.539 1.00 46.88 89 ASP A C 1
ATOM 664 O O . ASP A 1 89 ? -35.185 -8.095 -11.666 1.00 46.88 89 ASP A O 1
ATOM 668 N N . GLU A 1 90 ? -34.502 -10.027 -12.582 1.00 44.69 90 GLU A N 1
ATOM 669 C CA . GLU A 1 90 ? -35.024 -9.770 -13.923 1.00 44.69 90 GLU A CA 1
ATOM 670 C C . GLU A 1 90 ? -36.109 -10.822 -14.189 1.00 44.69 90 GLU A C 1
ATOM 672 O O . GLU A 1 90 ? -35.850 -12.027 -14.117 1.00 44.69 90 GLU A O 1
ATOM 677 N N . VAL A 1 91 ? -37.335 -10.319 -14.366 1.00 42.50 91 VAL A N 1
ATOM 678 C CA . VAL A 1 91 ? -38.553 -11.023 -14.804 1.00 42.50 91 VAL A CA 1
ATOM 679 C C . VAL A 1 91 ? -38.579 -11.063 -16.323 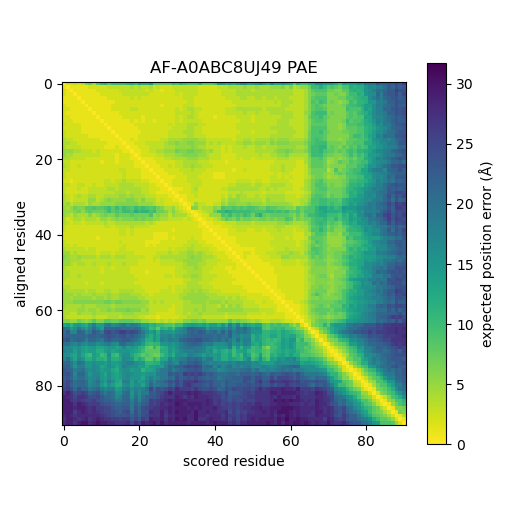1.00 42.50 91 VAL A C 1
ATOM 681 O O . VAL A 1 91 ? -38.225 -10.023 -16.922 1.00 42.50 91 VAL A O 1
#

pLDDT: mean 78.83, std 18.95, range [37.16, 95.12]

Radius of gyration: 16.37 Å; Cα contacts (8 Å, |Δi|>4): 45; chains: 1; bounding box: 54×32×29 Å

InterPro domains:
  IPR004006 DhaK domain [PF02733] (1-61)
  IPR004006 DhaK domain [PS51481] (1-63)
  IPR050861 Dihydroxyacetone Kinase (DAK) [PTHR28629] (1-83)

Foldseek 3Di:
DVQVVVQLVVVLCCCPVVVDFAFDDDTDCPDDDPPDDDDDDDDDDDDPVNVCVLQDDDPPPPNPHHDDDDDGGPPDPDPNDPPPDPPPPDD

Secondary structure (DSSP, 8-state):
-HHHHHHHHHHHHHHHTS---------S-SS--TT------------HHHHHHHHS----TT-S--S-S-PPP------PPP---------

Organism: NCBI:txid185542

Sequence (91 aa):
MELMIAAGKAVPQLQLEHGLAVDRVYTGSFMTSLDMAGFSISVMKADQTILQHLDAPTKAPYWPVGVDGSRPPAKVPVPVPPSCLPKRDEV

Mean predicted aligned error: 9.78 Å